Protein AF-A0A952RXW5-F1 (afdb_monomer_lite)

Structure (mmCIF, N/CA/C/O backbone):
data_AF-A0A952RXW5-F1
#
_entry.id   AF-A0A952RXW5-F1
#
loop_
_atom_site.group_PDB
_atom_site.id
_atom_site.type_symbol
_atom_site.label_atom_id
_atom_site.label_alt_id
_atom_site.label_comp_id
_atom_site.label_asym_id
_atom_site.label_entity_id
_atom_site.label_seq_id
_atom_site.pdbx_PDB_ins_code
_atom_site.Cartn_x
_atom_site.Cartn_y
_atom_site.Cartn_z
_atom_site.occupancy
_atom_site.B_iso_or_equiv
_atom_site.auth_seq_id
_atom_site.auth_comp_id
_atom_site.auth_asym_id
_atom_site.auth_atom_id
_atom_site.pdbx_PDB_model_num
ATOM 1 N N . MET A 1 1 ? -3.179 14.887 -7.595 1.00 66.75 1 MET A N 1
ATOM 2 C CA . MET A 1 1 ? -2.536 14.068 -6.541 1.00 66.75 1 MET A CA 1
ATOM 3 C C . MET A 1 1 ? -3.550 13.604 -5.494 1.00 66.75 1 MET A C 1
ATOM 5 O O . MET A 1 1 ? -3.955 12.454 -5.577 1.00 66.75 1 MET A O 1
ATOM 9 N N . HIS A 1 2 ? -4.050 14.472 -4.598 1.00 78.06 2 HIS A N 1
ATOM 10 C CA . HIS A 1 2 ? -5.040 14.093 -3.566 1.00 78.06 2 HIS A CA 1
ATOM 11 C C . HIS A 1 2 ? -6.299 13.398 -4.118 1.00 78.06 2 HIS A C 1
ATOM 13 O O . HIS A 1 2 ? -6.708 12.371 -3.593 1.00 78.06 2 HIS A O 1
ATOM 19 N N . GLU A 1 3 ? -6.886 13.917 -5.201 1.00 83.44 3 GLU A N 1
ATOM 20 C CA . GLU A 1 3 ? -8.097 13.342 -5.813 1.00 83.44 3 GLU A CA 1
ATOM 21 C C . GLU A 1 3 ? -7.880 11.912 -6.331 1.00 83.44 3 GLU A C 1
ATOM 23 O O . GLU A 1 3 ? -8.739 11.056 -6.142 1.00 83.44 3 GLU A O 1
ATOM 28 N N . ARG A 1 4 ? -6.699 11.626 -6.901 1.00 88.69 4 ARG A N 1
ATOM 29 C CA . ARG A 1 4 ? -6.315 10.280 -7.359 1.00 88.69 4 ARG A CA 1
ATOM 30 C C . ARG A 1 4 ? -6.234 9.304 -6.185 1.00 88.69 4 ARG A C 1
ATOM 32 O O . ARG A 1 4 ? -6.828 8.236 -6.242 1.00 88.69 4 ARG A O 1
ATOM 39 N N . ILE A 1 5 ? -5.531 9.683 -5.117 1.00 88.31 5 ILE A N 1
ATOM 40 C CA . ILE A 1 5 ? -5.369 8.843 -3.919 1.00 88.31 5 ILE A CA 1
ATOM 41 C C . ILE A 1 5 ? -6.726 8.584 -3.250 1.00 88.31 5 ILE A C 1
ATOM 43 O O . ILE A 1 5 ? -7.029 7.447 -2.898 1.00 88.31 5 ILE A O 1
ATOM 47 N N . ASN A 1 6 ? -7.581 9.607 -3.155 1.00 87.94 6 ASN A N 1
ATOM 48 C CA . ASN A 1 6 ? -8.945 9.454 -2.649 1.00 87.94 6 ASN A CA 1
ATOM 49 C C . ASN A 1 6 ? -9.776 8.485 -3.501 1.00 87.94 6 ASN A C 1
ATOM 51 O O . ASN A 1 6 ? -10.491 7.657 -2.943 1.00 87.94 6 ASN A O 1
ATOM 55 N N . ALA A 1 7 ? -9.664 8.549 -4.832 1.00 90.62 7 ALA A N 1
ATOM 56 C CA . ALA A 1 7 ? -10.363 7.627 -5.725 1.00 90.62 7 ALA A CA 1
ATOM 57 C C . ALA A 1 7 ? -9.899 6.174 -5.531 1.00 90.62 7 ALA A C 1
ATOM 59 O O . ALA A 1 7 ? -10.735 5.276 -5.447 1.00 90.62 7 ALA A O 1
ATOM 60 N N . ILE A 1 8 ? -8.589 5.943 -5.384 1.00 92.25 8 ILE A N 1
ATOM 61 C CA . ILE A 1 8 ? -8.038 4.606 -5.108 1.00 92.25 8 ILE A CA 1
ATOM 62 C C . ILE A 1 8 ? -8.573 4.076 -3.773 1.00 92.25 8 ILE A C 1
ATOM 64 O O . ILE A 1 8 ? -9.095 2.965 -3.709 1.00 92.25 8 ILE A O 1
ATOM 68 N N . ILE A 1 9 ? -8.503 4.875 -2.705 1.00 91.50 9 ILE A N 1
ATOM 69 C CA . ILE A 1 9 ? -8.982 4.465 -1.377 1.00 91.50 9 ILE A CA 1
ATOM 70 C C . ILE A 1 9 ? -10.493 4.208 -1.395 1.00 91.50 9 ILE A C 1
ATOM 72 O O . ILE A 1 9 ? -10.959 3.239 -0.798 1.00 91.50 9 ILE A O 1
ATOM 76 N N . SER A 1 10 ? -11.265 5.032 -2.105 1.00 92.19 10 SER A N 1
ATOM 77 C CA . SER A 1 10 ? -12.706 4.832 -2.283 1.00 92.19 10 SER A CA 1
ATOM 78 C C . SER A 1 10 ? -13.016 3.520 -3.015 1.00 92.19 10 SER A C 1
ATOM 80 O O . SER A 1 10 ? -13.897 2.770 -2.585 1.00 92.19 10 SER A O 1
ATOM 82 N N . ALA A 1 11 ? -12.247 3.185 -4.056 1.00 92.44 11 ALA A N 1
ATOM 83 C CA . ALA A 1 11 ? -12.375 1.914 -4.763 1.00 92.44 11 ALA A CA 1
ATOM 84 C C . ALA A 1 11 ? -12.060 0.720 -3.847 1.00 92.44 11 ALA A C 1
ATOM 86 O O . ALA A 1 11 ? -12.842 -0.229 -3.795 1.00 92.44 11 ALA A O 1
ATOM 87 N N . ILE A 1 12 ? -10.983 0.801 -3.056 1.00 93.56 12 ILE A N 1
ATOM 88 C CA . ILE A 1 12 ? -10.626 -0.220 -2.059 1.00 93.56 12 ILE A CA 1
ATOM 89 C C . ILE A 1 12 ? -11.762 -0.402 -1.046 1.00 93.56 12 ILE A C 1
ATOM 91 O O . ILE A 1 12 ? -12.213 -1.522 -0.817 1.00 93.56 12 ILE A O 1
ATOM 95 N N . ARG A 1 13 ? -12.272 0.691 -0.466 1.00 92.56 13 ARG A N 1
ATOM 96 C CA . ARG A 1 13 ? -13.367 0.656 0.520 1.00 92.56 13 ARG A CA 1
ATOM 97 C C . ARG A 1 13 ? -14.638 0.034 -0.042 1.00 92.56 13 ARG A C 1
ATOM 99 O O . ARG A 1 13 ? -15.282 -0.769 0.633 1.00 92.56 13 ARG A O 1
ATOM 106 N N . THR A 1 14 ? -14.976 0.385 -1.280 1.00 93.69 14 THR A N 1
ATOM 107 C CA . THR A 1 14 ? -16.131 -0.167 -1.995 1.00 93.69 14 THR A CA 1
ATOM 108 C C . THR A 1 14 ? -15.958 -1.665 -2.211 1.00 93.69 14 THR A C 1
ATOM 110 O O . THR A 1 14 ? -16.857 -2.440 -1.897 1.00 93.69 14 THR A O 1
ATOM 113 N N . HIS A 1 15 ? -14.783 -2.084 -2.681 1.00 92.44 15 HIS A N 1
ATOM 114 C CA . HIS A 1 15 ? -14.489 -3.487 -2.951 1.00 92.44 15 HIS A CA 1
ATOM 115 C C . HIS A 1 15 ? -14.469 -4.344 -1.674 1.00 92.44 15 HIS A C 1
ATOM 117 O O . HIS A 1 15 ? -14.961 -5.470 -1.662 1.00 92.44 15 HIS A O 1
ATOM 123 N N . LEU A 1 16 ? -13.939 -3.807 -0.573 1.00 92.56 16 LEU A N 1
ATOM 124 C CA . LEU A 1 16 ? -13.870 -4.509 0.710 1.00 92.56 16 LEU A CA 1
ATOM 125 C C . LEU A 1 16 ? -15.172 -4.450 1.525 1.00 92.56 16 LEU A C 1
ATOM 127 O O . LEU A 1 16 ? -15.303 -5.212 2.491 1.00 92.56 16 LEU A O 1
ATOM 131 N N . GLY A 1 17 ? -16.109 -3.572 1.152 1.00 91.88 17 GLY A N 1
ATOM 132 C CA . GLY A 1 17 ? -17.372 -3.351 1.859 1.00 91.88 17 GLY A CA 1
ATOM 133 C C . GLY A 1 17 ? -17.200 -2.644 3.205 1.00 91.88 17 GLY A C 1
ATOM 134 O O . GLY A 1 17 ? -17.951 -2.908 4.140 1.00 91.88 17 GLY A O 1
ATOM 135 N N . THR A 1 18 ? -16.188 -1.785 3.349 1.00 89.50 18 THR A N 1
ATOM 136 C CA . THR A 1 18 ? -15.857 -1.160 4.642 1.00 89.50 18 THR A CA 1
ATOM 137 C C . THR A 1 18 ? -16.618 0.134 4.913 1.00 89.50 18 THR A C 1
ATOM 139 O O . THR A 1 18 ? -16.630 0.598 6.051 1.00 89.50 18 THR A O 1
ATOM 142 N N . GLY A 1 19 ? -17.225 0.742 3.889 1.00 89.00 19 GLY A N 1
ATOM 143 C CA . GLY A 1 19 ? -17.716 2.119 3.980 1.00 89.00 19 GLY A CA 1
ATOM 144 C C . GLY A 1 19 ? -16.570 3.087 4.296 1.00 89.00 19 GLY A C 1
ATOM 145 O O . G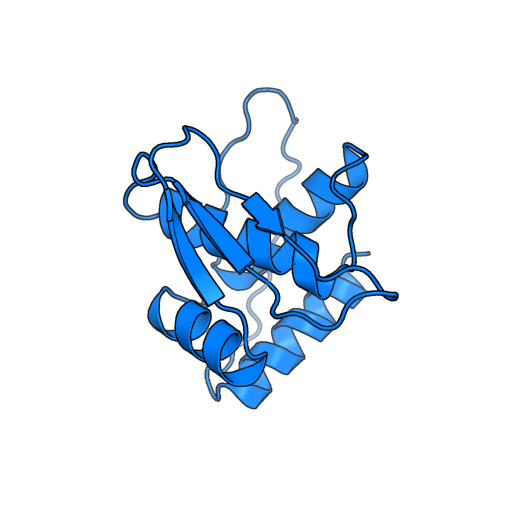LY A 1 19 ? -15.424 2.831 3.921 1.00 89.00 19 GLY A O 1
ATOM 146 N N . ASP A 1 20 ? -16.856 4.160 5.032 1.00 86.19 20 ASP A N 1
ATOM 147 C CA . ASP A 1 20 ? -15.887 5.230 5.323 1.00 86.19 20 ASP A CA 1
ATOM 148 C C . ASP A 1 20 ? -14.997 4.997 6.547 1.00 86.19 20 ASP A C 1
ATOM 150 O O . ASP A 1 20 ? -14.205 5.869 6.921 1.00 86.19 20 ASP A O 1
ATOM 154 N N . ARG A 1 21 ? -15.080 3.818 7.176 1.00 89.56 21 ARG A N 1
ATOM 155 C CA . ARG A 1 21 ? -14.222 3.515 8.324 1.00 89.56 21 ARG A CA 1
ATOM 156 C C . ARG A 1 21 ? -12.742 3.458 7.908 1.00 89.56 21 ARG A C 1
ATOM 158 O O . ARG A 1 21 ? -12.428 3.061 6.781 1.00 89.56 21 ARG A O 1
ATOM 165 N N . PRO A 1 22 ? -11.816 3.766 8.831 1.00 91.00 22 PRO A N 1
ATOM 166 C CA . PRO A 1 22 ? -10.399 3.508 8.624 1.00 91.00 22 PRO A CA 1
ATOM 167 C C . PRO A 1 22 ? -10.111 2.041 8.284 1.00 91.00 22 PRO A C 1
ATOM 169 O O . PRO A 1 22 ? -10.693 1.127 8.881 1.00 91.00 22 PRO A O 1
ATOM 172 N N . LEU A 1 23 ? -9.194 1.830 7.342 1.00 91.19 23 LEU A N 1
ATOM 173 C CA . LEU A 1 23 ? -8.696 0.513 6.968 1.00 91.19 23 LEU A CA 1
ATOM 174 C C . LEU A 1 23 ? -7.701 0.015 8.021 1.00 91.19 23 LEU A C 1
ATOM 176 O O . LEU A 1 23 ? -6.828 0.754 8.485 1.00 91.19 23 LEU A O 1
ATOM 180 N N . GLY A 1 24 ? -7.873 -1.241 8.423 1.00 90.25 24 GLY A N 1
ATOM 181 C CA . GLY A 1 24 ? -7.079 -1.902 9.452 1.00 90.25 24 GLY A CA 1
ATOM 182 C C . GLY A 1 24 ? -6.210 -3.034 8.909 1.00 90.25 24 GLY A C 1
ATOM 183 O O . GLY A 1 24 ? -6.090 -3.248 7.704 1.00 90.25 24 GLY A O 1
ATOM 184 N N . LEU A 1 25 ? -5.616 -3.793 9.832 1.00 89.44 25 LEU A N 1
ATOM 185 C CA . LEU A 1 25 ? -4.734 -4.922 9.513 1.00 89.44 25 LEU A CA 1
ATOM 186 C C . LEU A 1 25 ? -5.433 -5.993 8.665 1.00 89.44 25 LEU A C 1
ATOM 188 O O . LEU A 1 25 ? -4.850 -6.493 7.709 1.00 89.44 25 LEU A O 1
ATOM 192 N N . GLU A 1 26 ? -6.678 -6.332 8.996 1.00 91.69 26 GLU A N 1
ATOM 193 C CA . GLU A 1 26 ? -7.454 -7.320 8.238 1.00 91.69 26 GLU A CA 1
ATOM 194 C C . GLU A 1 26 ? -7.710 -6.852 6.801 1.00 91.69 26 GLU A C 1
ATOM 196 O O . GLU A 1 26 ? -7.568 -7.633 5.863 1.00 91.69 26 GLU A O 1
ATOM 201 N N . ASP A 1 27 ? -8.010 -5.564 6.614 1.00 94.25 27 ASP A N 1
ATOM 202 C CA . ASP A 1 27 ? -8.233 -4.981 5.290 1.00 94.25 27 ASP A CA 1
ATOM 203 C C . ASP A 1 27 ? -6.955 -5.016 4.445 1.00 94.25 27 ASP A C 1
ATOM 205 O O . ASP A 1 27 ? -7.014 -5.364 3.270 1.00 94.25 27 ASP A O 1
ATOM 209 N N . PHE A 1 28 ? -5.791 -4.740 5.046 1.00 94.25 28 PHE A N 1
ATOM 210 C CA . PHE A 1 28 ? -4.500 -4.866 4.364 1.00 94.25 28 PHE A CA 1
ATOM 211 C C . PHE A 1 28 ? -4.274 -6.277 3.813 1.00 94.25 28 PHE A C 1
ATOM 213 O O . PHE A 1 28 ? -3.917 -6.432 2.645 1.00 94.25 28 PHE A O 1
ATOM 220 N N . TYR A 1 29 ? -4.486 -7.315 4.628 1.00 93.81 29 TYR A N 1
ATOM 221 C CA . TYR A 1 29 ? -4.265 -8.688 4.171 1.00 93.81 29 TYR A CA 1
ATOM 222 C C . TYR A 1 29 ? -5.280 -9.102 3.105 1.00 93.81 29 TYR A C 1
ATOM 224 O O . TYR A 1 29 ? -4.913 -9.814 2.173 1.00 93.81 29 TYR A O 1
ATOM 232 N N . ARG A 1 30 ? -6.523 -8.607 3.184 1.00 95.19 30 ARG A N 1
ATOM 233 C CA . ARG A 1 30 ? -7.518 -8.802 2.120 1.00 95.19 30 ARG A CA 1
ATOM 234 C C . ARG A 1 30 ? -7.075 -8.155 0.809 1.00 95.19 30 ARG A C 1
ATOM 236 O O . ARG A 1 30 ? -7.162 -8.813 -0.220 1.00 95.19 30 ARG A O 1
ATOM 243 N N . ILE A 1 31 ? -6.563 -6.921 0.843 1.00 94.62 31 ILE A N 1
ATOM 244 C CA . ILE A 1 31 ? -6.005 -6.246 -0.344 1.00 94.62 31 ILE A CA 1
ATOM 245 C C . ILE A 1 31 ? -4.880 -7.089 -0.940 1.00 94.62 31 ILE A C 1
ATOM 247 O O . ILE A 1 31 ? -4.918 -7.417 -2.121 1.00 94.62 31 ILE A O 1
ATOM 251 N N . CYS A 1 32 ? -3.927 -7.517 -0.108 1.00 93.31 32 CYS A N 1
ATOM 252 C CA . CYS A 1 32 ? -2.812 -8.337 -0.570 1.00 93.31 32 CYS A CA 1
ATOM 253 C C . CYS A 1 32 ? -3.287 -9.654 -1.199 1.00 93.31 32 CYS A C 1
ATOM 255 O O . CYS A 1 32 ? -2.751 -10.075 -2.216 1.00 93.31 32 CYS A O 1
ATOM 257 N N . GLN A 1 33 ? -4.321 -10.285 -0.641 1.00 92.38 33 GLN A N 1
ATOM 258 C CA . GLN A 1 33 ? -4.899 -11.501 -1.206 1.00 92.38 33 GLN A CA 1
ATOM 259 C C . GLN A 1 33 ? -5.569 -11.257 -2.567 1.00 92.38 33 GLN A C 1
ATOM 261 O O . GLN A 1 33 ? -5.406 -12.072 -3.473 1.00 92.38 33 GLN A O 1
ATOM 266 N N . ILE A 1 34 ? -6.314 -10.157 -2.715 1.00 91.56 34 ILE A N 1
ATOM 267 C CA . ILE A 1 34 ? -7.000 -9.793 -3.965 1.00 91.56 34 ILE A CA 1
ATOM 268 C C . ILE A 1 34 ? -5.985 -9.496 -5.073 1.00 91.56 34 ILE A C 1
ATOM 270 O O . ILE A 1 34 ? -6.129 -9.997 -6.186 1.00 91.56 34 ILE A O 1
ATOM 274 N N . ASP A 1 35 ? -4.942 -8.734 -4.750 1.00 89.06 35 ASP A N 1
ATOM 275 C CA . ASP A 1 35 ? -3.911 -8.305 -5.699 1.00 89.06 35 ASP A CA 1
ATOM 276 C C . ASP A 1 35 ? -2.753 -9.311 -5.846 1.00 89.06 35 ASP A C 1
ATOM 278 O O . ASP A 1 35 ? -1.759 -9.025 -6.514 1.00 89.06 35 ASP A O 1
ATOM 282 N N . ASN A 1 36 ? -2.864 -10.498 -5.237 1.00 89.50 36 ASN A N 1
ATOM 283 C CA . ASN A 1 36 ? -1.833 -11.542 -5.247 1.00 89.50 36 ASN A CA 1
ATOM 284 C C . ASN A 1 36 ? -0.442 -11.029 -4.803 1.00 89.50 36 ASN A C 1
ATOM 286 O O . ASN A 1 36 ? 0.594 -11.345 -5.396 1.00 89.50 36 ASN A O 1
ATOM 290 N N . ILE A 1 37 ? -0.433 -10.207 -3.752 1.00 91.81 37 ILE A N 1
ATOM 291 C CA . ILE A 1 37 ? 0.756 -9.662 -3.101 1.00 91.81 37 ILE A CA 1
ATOM 292 C C . ILE A 1 37 ? 1.179 -10.611 -1.978 1.00 91.81 37 ILE A C 1
ATOM 294 O O . ILE A 1 37 ? 0.418 -10.894 -1.050 1.00 91.81 37 ILE A O 1
ATOM 298 N N . ILE A 1 38 ? 2.425 -11.069 -2.031 1.00 92.69 38 ILE A N 1
ATOM 299 C CA . ILE A 1 38 ? 3.033 -11.883 -0.980 1.00 92.69 38 ILE A CA 1
ATOM 300 C C . ILE A 1 38 ? 3.524 -10.955 0.129 1.00 92.69 38 ILE A C 1
ATOM 302 O O . ILE A 1 38 ? 4.192 -9.959 -0.136 1.00 92.69 38 ILE A O 1
ATOM 306 N N . VAL A 1 39 ? 3.222 -11.284 1.382 1.00 92.25 39 VAL A N 1
ATOM 307 C CA . VAL A 1 39 ? 3.670 -10.509 2.543 1.00 92.25 39 VAL A CA 1
ATOM 308 C C . VAL A 1 39 ? 4.644 -11.350 3.355 1.00 92.25 39 VAL A C 1
ATOM 310 O O . VAL A 1 39 ? 4.288 -12.433 3.817 1.00 92.25 39 VAL A O 1
ATOM 313 N N . GLU A 1 40 ? 5.855 -10.841 3.565 1.00 91.38 40 GLU A N 1
ATOM 314 C CA . GLU A 1 40 ? 6.888 -11.512 4.356 1.00 91.38 40 GLU A CA 1
ATOM 315 C C . GLU A 1 40 ? 7.341 -10.650 5.529 1.00 91.38 40 GLU A C 1
ATOM 317 O O . GLU A 1 40 ? 7.542 -9.446 5.398 1.00 91.38 40 GLU A O 1
ATOM 322 N N . GLU A 1 41 ? 7.557 -11.264 6.692 1.00 89.81 41 GLU A N 1
ATOM 323 C CA . GLU A 1 41 ? 8.180 -10.563 7.810 1.00 89.81 41 GLU A CA 1
ATOM 324 C C . GLU A 1 41 ? 9.707 -10.641 7.748 1.00 89.81 41 GLU A C 1
ATOM 326 O O . GLU A 1 41 ? 10.289 -11.726 7.858 1.00 89.81 41 GLU A O 1
ATOM 331 N N . ILE A 1 42 ? 10.357 -9.480 7.718 1.00 87.38 42 ILE A N 1
ATOM 332 C CA . ILE A 1 42 ? 11.808 -9.338 7.565 1.00 87.38 42 ILE A CA 1
ATOM 333 C C . ILE A 1 42 ? 12.470 -8.753 8.821 1.00 87.38 42 ILE A C 1
ATOM 335 O O . ILE A 1 42 ? 11.860 -8.020 9.602 1.00 87.38 42 ILE A O 1
ATOM 339 N N . SER A 1 43 ? 13.759 -9.046 9.007 1.00 86.56 43 SER A N 1
ATOM 340 C CA . SER A 1 43 ? 14.580 -8.512 10.109 1.00 86.56 43 SER A CA 1
ATOM 341 C C . SER A 1 43 ? 15.109 -7.091 9.866 1.00 86.56 43 SER A C 1
ATOM 343 O O . SER A 1 43 ? 15.684 -6.490 10.777 1.00 86.56 43 SER A O 1
ATOM 345 N N . SER A 1 44 ? 14.913 -6.553 8.657 1.00 79.88 44 SER A N 1
ATOM 346 C CA . SER A 1 44 ? 15.288 -5.185 8.287 1.00 79.88 44 SER A CA 1
ATOM 347 C C . SER A 1 44 ? 14.622 -4.154 9.195 1.00 79.88 44 SER A C 1
ATOM 349 O O . SER A 1 44 ? 13.495 -4.341 9.647 1.00 79.88 44 SER A O 1
ATOM 351 N N . ALA A 1 45 ? 15.296 -3.022 9.406 1.00 74.81 45 ALA A N 1
ATOM 352 C CA . ALA A 1 45 ? 14.720 -1.882 10.111 1.00 74.81 45 ALA A CA 1
ATOM 353 C C . ALA A 1 45 ? 13.552 -1.244 9.339 1.00 74.81 45 ALA A C 1
ATOM 355 O O . ALA A 1 45 ? 12.634 -0.705 9.955 1.00 74.81 45 ALA A O 1
ATOM 356 N N . ARG A 1 46 ? 13.566 -1.319 8.000 1.00 78.06 46 ARG A N 1
ATOM 357 C CA . ARG A 1 46 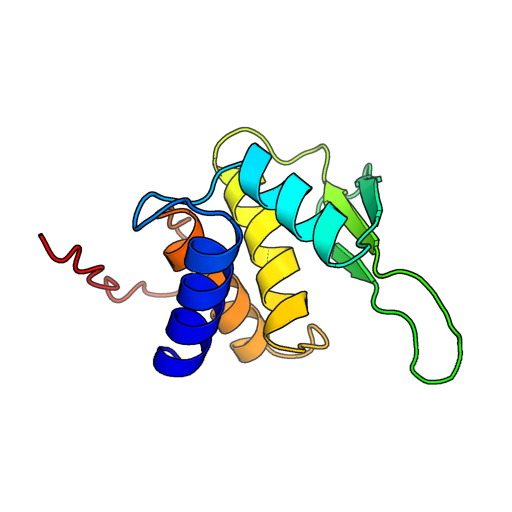? 12.569 -0.688 7.123 1.00 78.06 46 ARG A CA 1
ATOM 358 C C . ARG A 1 46 ? 11.828 -1.713 6.278 1.00 78.06 46 ARG A C 1
ATOM 360 O O . ARG A 1 46 ? 12.447 -2.651 5.774 1.00 78.06 46 ARG A O 1
ATOM 367 N N . SER A 1 47 ? 10.529 -1.476 6.126 1.00 86.06 47 SER A N 1
ATOM 368 C CA . SER A 1 47 ? 9.663 -2.218 5.217 1.00 86.06 47 SER A CA 1
ATOM 369 C C . SER A 1 47 ? 9.944 -1.847 3.756 1.00 86.06 47 SER A C 1
ATOM 371 O O . SER A 1 47 ? 10.512 -0.786 3.460 1.00 86.06 47 SER A O 1
ATOM 373 N N . PHE A 1 48 ? 9.600 -2.749 2.843 1.00 84.81 48 PHE A N 1
ATOM 374 C CA . PHE A 1 48 ? 9.752 -2.522 1.415 1.00 84.81 48 PHE A CA 1
ATOM 375 C C . PHE A 1 48 ? 8.697 -3.217 0.572 1.00 84.81 48 PHE A C 1
ATOM 377 O O . PHE A 1 48 ? 8.075 -4.181 1.011 1.00 84.81 48 PHE A O 1
ATOM 384 N N . ILE A 1 49 ? 8.599 -2.777 -0.681 1.00 85.94 49 ILE A N 1
ATOM 385 C CA . ILE A 1 49 ? 7.873 -3.456 -1.742 1.00 85.94 49 ILE A CA 1
ATOM 386 C C . ILE A 1 49 ? 8.811 -3.802 -2.902 1.00 85.94 49 ILE A C 1
ATOM 388 O O . ILE A 1 49 ? 9.598 -2.970 -3.355 1.00 85.94 49 ILE A O 1
ATOM 392 N N . LEU A 1 50 ? 8.728 -5.041 -3.378 1.00 83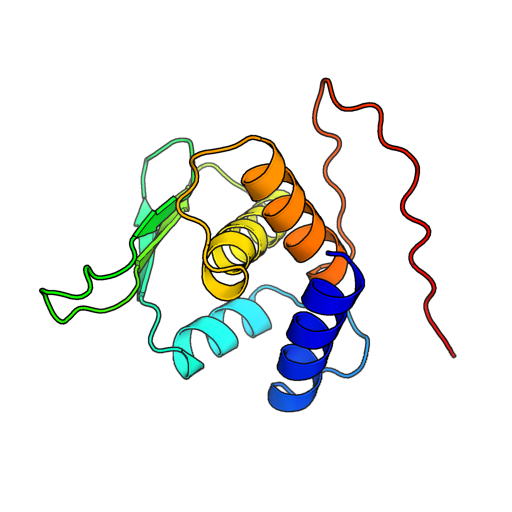.94 50 LEU A N 1
ATOM 393 C CA . LEU A 1 50 ? 9.377 -5.531 -4.588 1.00 83.94 50 LEU A CA 1
ATOM 394 C C . LEU A 1 50 ? 8.295 -5.777 -5.630 1.00 83.94 50 LEU A C 1
ATOM 396 O O . LEU A 1 50 ? 7.429 -6.631 -5.441 1.00 83.94 50 LEU A O 1
ATOM 400 N N . LYS A 1 51 ? 8.347 -5.026 -6.727 1.00 82.56 51 LYS A N 1
ATOM 401 C CA . LYS A 1 51 ? 7.475 -5.235 -7.883 1.00 82.56 51 LYS A CA 1
ATOM 402 C C . LYS A 1 51 ? 8.180 -6.160 -8.882 1.00 82.56 51 LYS A C 1
ATOM 404 O O . LYS A 1 51 ? 9.386 -5.992 -9.093 1.00 82.56 51 LYS A O 1
ATOM 409 N N . PRO A 1 52 ? 7.475 -7.120 -9.502 1.00 76.62 52 PRO A N 1
ATOM 410 C CA . PRO A 1 52 ? 8.054 -7.924 -10.568 1.00 76.62 52 PRO A CA 1
ATOM 411 C C . PRO A 1 52 ? 8.485 -7.019 -11.725 1.00 76.62 52 PRO A C 1
ATOM 413 O O . PRO A 1 52 ? 7.800 -6.058 -12.076 1.00 76.62 52 PRO A O 1
ATOM 416 N N . SER A 1 53 ? 9.634 -7.317 -12.329 1.00 70.12 53 SER A N 1
ATOM 417 C CA . SER A 1 53 ? 10.047 -6.608 -13.540 1.00 70.12 53 SER A CA 1
ATOM 418 C C . SER A 1 53 ? 9.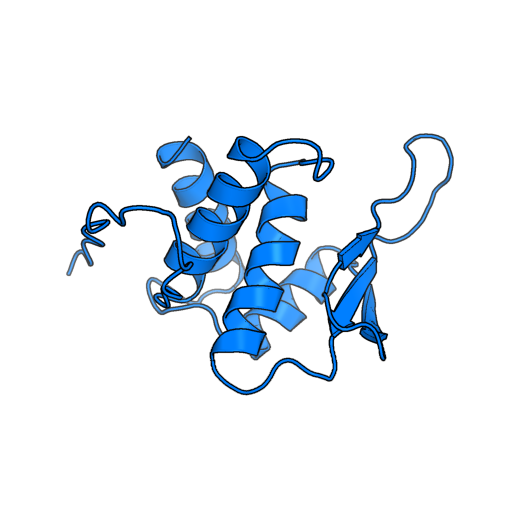081 -6.930 -14.684 1.00 70.12 53 SER A C 1
ATOM 420 O O . SER A 1 53 ? 8.645 -8.074 -14.812 1.00 70.12 53 SER A O 1
ATOM 422 N N . ALA A 1 54 ? 8.819 -5.976 -15.580 1.00 64.38 54 ALA A N 1
ATOM 423 C CA . ALA A 1 54 ? 7.967 -6.210 -16.752 1.00 64.38 54 ALA A CA 1
ATOM 424 C C . ALA A 1 54 ? 8.449 -7.377 -17.649 1.00 64.38 54 ALA A C 1
ATOM 426 O O . ALA A 1 54 ? 7.659 -7.948 -18.393 1.00 64.38 54 ALA A O 1
ATOM 427 N N . ALA A 1 55 ? 9.736 -7.743 -17.570 1.00 57.59 55 ALA A N 1
ATOM 428 C CA . ALA A 1 55 ? 10.356 -8.815 -18.352 1.00 57.59 55 ALA A CA 1
ATOM 429 C C . ALA A 1 55 ? 10.363 -10.192 -17.656 1.00 57.59 55 ALA A C 1
ATOM 431 O O . ALA A 1 55 ? 10.690 -11.194 -18.287 1.00 57.59 55 ALA A O 1
ATOM 432 N N . GLY A 1 56 ? 10.024 -10.260 -16.368 1.00 54.56 56 GLY A N 1
ATOM 433 C CA . GLY A 1 56 ? 10.107 -11.474 -15.563 1.00 54.56 56 GLY A CA 1
ATOM 434 C C . GLY A 1 56 ? 8.859 -11.597 -14.714 1.00 54.56 56 GLY A C 1
ATOM 435 O O . GLY A 1 56 ? 8.735 -10.901 -13.708 1.00 54.56 56 GLY A O 1
ATOM 436 N N . GLY A 1 57 ? 7.934 -12.461 -15.140 1.00 60.22 57 GLY A N 1
ATOM 437 C CA . GLY A 1 57 ? 6.732 -12.769 -14.372 1.00 60.22 57 GLY A CA 1
ATOM 438 C C . GLY A 1 57 ? 7.082 -13.095 -12.918 1.00 60.22 57 GLY A C 1
ATOM 439 O O . GLY A 1 57 ? 8.045 -13.808 -12.646 1.00 60.22 57 GLY A O 1
ATOM 440 N N . GLY A 1 58 ? 6.320 -12.540 -11.982 1.00 74.38 58 GLY A N 1
ATOM 441 C CA . GLY A 1 58 ? 6.546 -12.705 -10.552 1.00 74.38 58 GLY A CA 1
ATOM 442 C C . GLY A 1 58 ? 5.417 -12.077 -9.745 1.00 74.38 58 GLY A C 1
ATOM 443 O O . GLY A 1 58 ? 4.612 -11.322 -10.287 1.00 74.38 58 GLY A O 1
ATOM 444 N N . ALA A 1 59 ? 5.348 -12.409 -8.459 1.00 82.06 59 ALA A N 1
ATOM 445 C CA . ALA A 1 59 ? 4.423 -11.769 -7.533 1.00 82.06 59 ALA A CA 1
ATOM 446 C C . ALA A 1 59 ? 5.046 -10.490 -6.962 1.00 82.06 59 ALA A C 1
ATOM 448 O O . ALA A 1 59 ? 6.264 -10.402 -6.785 1.00 82.06 59 ALA A O 1
ATOM 449 N N . THR A 1 60 ? 4.204 -9.513 -6.642 1.00 89.88 60 THR A N 1
ATOM 450 C CA . THR A 1 60 ? 4.618 -8.378 -5.815 1.00 89.88 60 THR A CA 1
ATOM 451 C C . THR A 1 60 ? 4.859 -8.880 -4.395 1.00 89.88 60 THR A C 1
ATOM 453 O O . THR A 1 60 ? 4.039 -9.626 -3.863 1.00 89.88 60 THR A O 1
ATOM 456 N N . VAL A 1 61 ? 5.965 -8.476 -3.771 1.00 90.62 61 VAL A N 1
ATOM 457 C CA . VAL A 1 61 ? 6.303 -8.866 -2.395 1.00 90.62 61 VAL A CA 1
ATOM 458 C C . VAL A 1 61 ? 6.393 -7.628 -1.517 1.00 90.62 61 VAL A C 1
ATOM 460 O O . VAL A 1 61 ? 7.146 -6.711 -1.831 1.00 90.62 61 VAL A O 1
ATOM 463 N N . ILE A 1 62 ? 5.679 -7.611 -0.394 1.00 90.94 62 ILE A N 1
ATOM 464 C CA . ILE A 1 62 ? 5.855 -6.620 0.668 1.00 90.94 62 ILE A CA 1
ATOM 465 C C . ILE A 1 62 ? 6.643 -7.262 1.811 1.00 90.94 62 ILE A C 1
ATOM 467 O O . ILE A 1 62 ? 6.149 -8.150 2.506 1.00 90.94 62 ILE A O 1
ATOM 471 N N . GLY A 1 63 ? 7.866 -6.784 2.026 1.00 89.94 63 GLY A N 1
ATOM 472 C CA . GLY A 1 63 ? 8.676 -7.115 3.190 1.00 89.94 63 GLY A CA 1
ATOM 473 C C . GLY A 1 63 ? 8.337 -6.184 4.351 1.00 89.94 63 GLY A C 1
ATOM 474 O O . GLY A 1 63 ? 8.680 -5.006 4.316 1.00 89.94 63 GLY A O 1
ATOM 475 N N . LEU A 1 64 ? 7.685 -6.690 5.396 1.00 88.00 64 LEU A N 1
ATOM 476 C CA . LEU A 1 64 ? 7.308 -5.927 6.586 1.00 88.00 64 LEU A CA 1
ATOM 477 C C . LEU A 1 64 ? 8.351 -6.068 7.693 1.00 88.00 64 LEU A C 1
ATOM 479 O O . LEU A 1 64 ? 8.644 -7.170 8.164 1.00 88.00 64 LEU A O 1
ATOM 483 N N . SER A 1 65 ? 8.885 -4.936 8.149 1.00 85.62 65 SER A N 1
ATOM 484 C CA . SER A 1 65 ? 9.814 -4.893 9.277 1.00 85.62 65 SER A CA 1
ATOM 485 C C . SER A 1 65 ? 9.167 -5.440 10.552 1.00 85.62 65 SER A C 1
ATOM 487 O O . SER A 1 65 ? 8.158 -4.918 11.034 1.00 85.62 65 SER A O 1
ATOM 489 N N . ARG A 1 66 ? 9.804 -6.443 11.171 1.00 83.62 66 ARG A N 1
ATOM 490 C CA . ARG A 1 66 ? 9.424 -6.942 12.509 1.00 83.62 66 ARG A CA 1
ATOM 491 C C . ARG A 1 66 ? 9.641 -5.911 13.618 1.00 83.62 66 ARG A C 1
ATOM 493 O O . ARG A 1 66 ? 9.151 -6.092 14.732 1.00 83.62 66 ARG A O 1
ATOM 500 N N . GLN A 1 67 ? 10.401 -4.853 13.338 1.00 78.12 67 GLN A N 1
ATOM 501 C CA . GLN A 1 67 ? 10.732 -3.821 14.318 1.00 78.12 67 GLN A CA 1
ATOM 502 C C . GLN A 1 67 ? 9.594 -2.804 14.491 1.00 78.12 67 GLN A C 1
ATOM 504 O O . GLN A 1 67 ? 9.509 -2.160 15.537 1.00 78.12 67 GLN A O 1
ATOM 509 N N . ALA A 1 68 ? 8.688 -2.693 13.513 1.00 69.88 68 ALA A N 1
ATOM 510 C CA . ALA A 1 68 ? 7.514 -1.835 13.602 1.00 69.88 68 ALA A CA 1
ATOM 511 C C . ALA A 1 68 ? 6.417 -2.471 14.469 1.00 69.88 68 ALA A C 1
ATOM 513 O O . ALA A 1 68 ? 6.066 -3.642 14.303 1.00 69.88 68 ALA A O 1
ATOM 514 N N . LYS A 1 69 ? 5.846 -1.697 15.400 1.00 67.12 69 LYS A N 1
ATOM 515 C CA . LYS A 1 69 ? 4.829 -2.174 16.352 1.00 67.12 69 LYS A CA 1
ATOM 516 C C . LYS A 1 69 ? 3.567 -1.313 16.312 1.00 67.12 69 LYS A C 1
ATOM 518 O O . LYS A 1 69 ? 3.618 -0.123 16.025 1.00 67.12 69 LYS A O 1
ATOM 523 N N . GLY A 1 70 ? 2.428 -1.915 16.656 1.00 61.84 70 GLY A N 1
ATOM 524 C CA . GLY A 1 70 ? 1.172 -1.197 16.893 1.00 61.84 70 GLY A CA 1
ATOM 525 C C . GLY A 1 70 ? 0.684 -0.363 15.701 1.00 61.84 70 GLY A C 1
ATOM 526 O O . GLY A 1 70 ? 0.654 -0.840 14.569 1.00 61.84 70 GLY A O 1
ATOM 527 N N . ARG A 1 71 ? 0.271 0.884 15.968 1.00 59.22 71 ARG A N 1
ATOM 528 C CA . ARG A 1 71 ? -0.289 1.803 14.957 1.00 59.22 71 ARG A CA 1
ATOM 529 C C . ARG A 1 71 ? 0.726 2.214 13.885 1.00 59.22 71 ARG A C 1
ATOM 531 O O . ARG A 1 71 ? 0.331 2.379 12.733 1.00 59.22 71 ARG A O 1
ATOM 538 N N . ASP A 1 72 ? 2.012 2.231 14.226 1.00 76.00 72 ASP A N 1
ATOM 539 C CA . ASP A 1 72 ? 3.091 2.504 13.272 1.00 76.00 72 ASP A CA 1
ATOM 540 C C . ASP A 1 72 ? 3.209 1.388 12.231 1.00 76.00 72 ASP A C 1
ATOM 542 O O . ASP A 1 72 ? 3.506 1.644 11.066 1.00 76.00 72 ASP A O 1
ATOM 546 N N . ARG A 1 73 ? 2.914 0.143 12.626 1.00 82.50 73 ARG A N 1
ATOM 547 C CA . ARG A 1 73 ? 2.939 -1.005 11.717 1.00 82.50 73 ARG A CA 1
ATOM 548 C C . ARG A 1 73 ? 1.809 -0.943 10.692 1.00 82.50 73 ARG A C 1
ATOM 550 O O . ARG A 1 73 ? 2.069 -1.155 9.514 1.00 82.50 73 ARG A O 1
ATOM 557 N N . CYS A 1 74 ? 0.585 -0.616 11.116 1.00 86.62 74 CYS A N 1
ATOM 558 C CA . CYS A 1 74 ? -0.542 -0.454 10.191 1.00 86.62 74 CYS A CA 1
ATOM 559 C C . CYS A 1 74 ? -0.251 0.660 9.175 1.00 86.62 74 CYS A C 1
ATOM 561 O O . CYS A 1 74 ? -0.365 0.449 7.974 1.00 86.62 74 CYS A O 1
ATOM 563 N N . PHE A 1 75 ? 0.230 1.815 9.641 1.00 88.62 75 PHE A N 1
ATOM 564 C CA . PHE A 1 75 ? 0.632 2.897 8.745 1.00 88.62 75 PHE A CA 1
ATOM 565 C C . PHE A 1 75 ? 1.711 2.457 7.750 1.00 88.62 75 PHE A C 1
ATOM 567 O O . PHE A 1 75 ? 1.559 2.684 6.556 1.00 88.62 75 PHE A O 1
ATOM 574 N N . GLN A 1 76 ? 2.772 1.787 8.212 1.00 87.31 76 GLN A N 1
ATOM 575 C CA . GLN A 1 76 ? 3.829 1.297 7.324 1.00 87.31 76 GLN A CA 1
ATOM 576 C C . GLN A 1 76 ? 3.301 0.321 6.271 1.00 87.31 76 GLN A C 1
ATOM 578 O O . GLN A 1 76 ? 3.677 0.417 5.111 1.00 87.31 76 GLN A O 1
ATOM 583 N N . MET A 1 77 ? 2.404 -0.585 6.653 1.00 91.44 77 MET A N 1
ATOM 584 C CA . MET A 1 77 ? 1.772 -1.528 5.730 1.00 91.44 77 MET A CA 1
ATOM 585 C C . MET A 1 77 ? 1.029 -0.795 4.605 1.00 91.44 77 MET A C 1
ATOM 587 O O . MET A 1 77 ? 1.247 -1.077 3.428 1.00 91.44 77 MET A O 1
ATOM 591 N N . PHE A 1 78 ? 0.211 0.203 4.948 1.00 92.81 78 PHE A N 1
ATOM 592 C CA . PHE A 1 78 ? -0.480 1.008 3.941 1.00 92.81 78 PHE A CA 1
ATOM 593 C C . PHE A 1 78 ? 0.453 1.963 3.188 1.00 92.81 78 PHE A C 1
ATOM 595 O O . PHE A 1 78 ? 0.176 2.275 2.037 1.00 92.81 78 PHE A O 1
ATOM 602 N N . HIS A 1 79 ? 1.578 2.377 3.768 1.00 92.12 79 HIS A N 1
ATOM 603 C CA . HIS A 1 79 ? 2.603 3.146 3.062 1.00 92.12 79 HIS A CA 1
ATOM 604 C C . HIS A 1 79 ? 3.242 2.311 1.936 1.00 92.12 79 HIS A C 1
ATOM 606 O O . HIS A 1 79 ? 3.384 2.800 0.818 1.00 92.12 79 HIS A O 1
ATOM 612 N N . GLU A 1 80 ? 3.542 1.029 2.174 1.00 92.25 80 GLU A N 1
ATOM 613 C CA . GLU A 1 80 ? 4.006 0.121 1.108 1.00 92.25 80 GLU A CA 1
ATOM 614 C C . GLU A 1 80 ? 2.938 -0.082 0.018 1.00 92.25 80 GLU A C 1
ATOM 616 O O . GLU A 1 80 ? 3.256 -0.064 -1.172 1.00 92.25 80 GLU A O 1
ATOM 621 N N . LEU A 1 81 ? 1.655 -0.192 0.394 1.00 92.94 81 LEU A N 1
ATOM 622 C CA . LEU A 1 81 ? 0.553 -0.207 -0.580 1.00 92.94 81 LEU A CA 1
ATOM 623 C C . LEU A 1 81 ? 0.420 1.118 -1.342 1.00 92.94 81 LEU A C 1
ATOM 625 O O . LEU A 1 81 ? 0.034 1.112 -2.506 1.00 92.94 81 LEU A O 1
ATOM 629 N N . GLY A 1 82 ? 0.769 2.248 -0.730 1.00 91.62 82 GLY A N 1
ATOM 630 C CA . GLY A 1 82 ? 0.843 3.534 -1.416 1.00 91.62 82 GLY A CA 1
ATOM 631 C C . GLY A 1 82 ? 1.840 3.490 -2.573 1.00 91.62 82 GLY A C 1
ATOM 632 O O . GLY A 1 82 ? 1.503 3.866 -3.692 1.00 91.62 82 GLY A O 1
ATOM 633 N N . HIS A 1 83 ? 3.032 2.931 -2.346 1.00 90.38 83 HIS A N 1
ATOM 634 C CA . HIS A 1 83 ? 4.017 2.707 -3.415 1.00 90.38 83 HIS A CA 1
ATOM 635 C C . HIS A 1 83 ? 3.520 1.733 -4.490 1.00 90.38 83 HIS A C 1
ATOM 637 O O . HIS A 1 83 ? 3.824 1.907 -5.675 1.00 90.38 83 HIS A O 1
ATOM 643 N N . TYR A 1 84 ? 2.735 0.725 -4.100 1.00 91.00 84 TYR A N 1
ATOM 644 C CA . TYR A 1 84 ? 2.086 -0.195 -5.033 1.00 91.00 84 TYR A CA 1
ATOM 645 C C . TYR A 1 84 ? 1.086 0.527 -5.946 1.00 91.00 84 TYR A C 1
ATOM 647 O O . TYR A 1 84 ? 1.299 0.587 -7.155 1.00 91.00 84 TYR A O 1
ATOM 655 N N . PHE A 1 85 ? 0.034 1.118 -5.373 1.00 89.19 85 PHE A N 1
ATOM 656 C CA . PHE A 1 85 ? -1.098 1.667 -6.124 1.00 89.19 85 PHE A CA 1
ATOM 657 C C . PHE A 1 85 ? -0.794 2.979 -6.841 1.00 89.19 85 PHE A C 1
ATOM 659 O O . PHE A 1 85 ? -1.399 3.269 -7.873 1.00 89.19 85 PHE A O 1
ATOM 666 N N . CYS A 1 86 ? 0.127 3.785 -6.314 1.00 85.25 86 CYS A N 1
ATOM 667 C CA . CYS A 1 86 ? 0.542 5.015 -6.984 1.00 85.25 86 CYS A CA 1
ATOM 668 C C . CYS A 1 86 ? 1.560 4.767 -8.110 1.00 85.25 86 CYS A C 1
ATOM 670 O O . CYS A 1 86 ? 1.874 5.708 -8.838 1.00 85.25 86 CYS A O 1
ATOM 672 N N . ASP A 1 87 ? 1.999 3.515 -8.270 1.00 83.31 87 ASP A N 1
ATOM 673 C CA . ASP A 1 87 ? 3.021 3.035 -9.197 1.00 83.31 87 ASP A CA 1
ATOM 674 C C . ASP A 1 87 ? 4.407 3.687 -9.035 1.00 83.31 87 ASP A C 1
ATOM 676 O O . ASP A 1 87 ? 5.079 4.044 -9.996 1.00 83.31 87 ASP A O 1
ATOM 680 N N . HIS A 1 88 ? 4.856 3.841 -7.789 1.00 76.75 88 HIS A N 1
ATOM 681 C CA . HIS A 1 88 ? 6.141 4.480 -7.495 1.00 76.75 88 HIS A CA 1
ATOM 682 C C . HIS A 1 88 ? 7.309 3.497 -7.477 1.00 76.75 88 HIS A C 1
ATOM 684 O O . HIS A 1 88 ? 7.154 2.324 -7.110 1.00 76.75 88 HIS A O 1
ATOM 690 N N . ALA A 1 89 ? 8.489 4.000 -7.850 1.00 65.31 89 ALA A N 1
ATOM 691 C CA . ALA A 1 89 ? 9.756 3.267 -7.812 1.00 65.31 89 ALA A CA 1
ATOM 692 C C . ALA A 1 89 ? 10.575 3.538 -6.532 1.00 65.31 89 ALA A C 1
ATOM 694 O O . ALA A 1 89 ? 11.632 2.936 -6.356 1.00 65.31 89 ALA A O 1
ATOM 695 N N . ARG A 1 90 ? 10.090 4.410 -5.630 1.00 68.38 90 ARG A N 1
ATOM 696 C CA . ARG A 1 90 ? 10.778 4.866 -4.396 1.00 68.38 90 ARG A CA 1
ATOM 697 C C . ARG A 1 90 ? 12.052 5.661 -4.673 1.00 68.38 90 ARG A C 1
ATOM 699 O O . ARG A 1 90 ? 13.095 5.450 -4.056 1.00 68.38 90 ARG A O 1
ATOM 706 N N . CYS A 1 91 ? 11.980 6.548 -5.650 1.00 63.59 91 CYS A N 1
ATOM 707 C CA . CYS A 1 91 ? 13.105 7.294 -6.188 1.00 63.59 91 CYS A CA 1
ATOM 708 C C . CYS A 1 91 ? 13.038 8.795 -5.86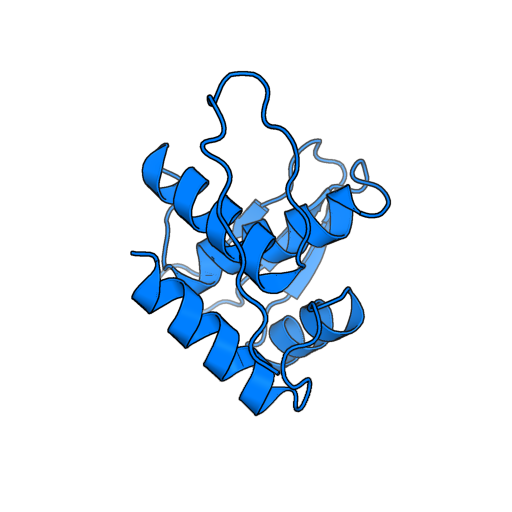8 1.00 63.59 91 CYS A C 1
ATOM 710 O O . CYS A 1 91 ? 14.045 9.477 -6.069 1.00 63.59 91 CYS A O 1
ATOM 712 N N . SER A 1 92 ? 11.916 9.321 -5.350 1.00 82.25 92 SER A N 1
ATOM 713 C CA . SER A 1 92 ? 11.806 10.744 -4.999 1.00 82.25 92 SER A CA 1
ATOM 714 C C . SER A 1 92 ? 11.078 11.044 -3.671 1.00 82.25 92 SER A C 1
ATOM 716 O O . SER A 1 92 ? 10.221 10.276 -3.227 1.00 82.25 92 SER A O 1
ATOM 718 N N . PRO A 1 93 ? 11.390 12.183 -3.014 1.00 83.38 93 PRO A N 1
ATOM 719 C CA . PRO A 1 93 ? 10.657 12.655 -1.836 1.00 83.38 93 PRO A CA 1
ATOM 720 C C . PRO A 1 93 ? 9.154 12.861 -2.071 1.00 83.38 93 PRO A C 1
ATOM 722 O O . PRO A 1 93 ? 8.361 12.710 -1.143 1.00 83.38 93 PRO A O 1
ATOM 725 N N . GLU A 1 94 ? 8.751 13.212 -3.292 1.00 86.12 94 GLU A N 1
ATOM 726 C CA . GLU A 1 94 ? 7.348 13.377 -3.676 1.00 86.12 94 GLU A CA 1
ATOM 727 C C . GLU A 1 94 ? 6.610 12.035 -3.689 1.00 86.12 94 GLU A C 1
ATOM 729 O O . GLU A 1 94 ? 5.506 11.942 -3.154 1.00 86.12 94 GLU A O 1
ATOM 734 N N . GLU A 1 95 ? 7.237 10.982 -4.222 1.00 84.81 95 GLU A N 1
ATOM 735 C CA . GLU A 1 95 ? 6.676 9.626 -4.210 1.00 84.81 95 GLU A CA 1
ATOM 736 C C . GLU A 1 95 ? 6.482 9.104 -2.777 1.00 84.81 95 GLU A C 1
ATOM 738 O O . GLU A 1 95 ? 5.468 8.473 -2.467 1.00 84.81 95 GLU A O 1
ATOM 743 N N . GLU A 1 96 ? 7.427 9.412 -1.884 1.00 86.50 96 GLU A N 1
ATOM 744 C CA . GLU A 1 96 ? 7.334 9.105 -0.453 1.00 86.50 96 GLU A CA 1
ATOM 745 C C . GLU A 1 96 ? 6.199 9.879 0.235 1.00 86.50 96 GLU A C 1
ATOM 747 O O . GLU A 1 96 ? 5.466 9.314 1.050 1.00 86.50 96 GLU A O 1
ATOM 752 N N . ALA A 1 97 ? 6.011 11.156 -0.113 1.00 86.94 97 ALA A N 1
ATOM 753 C CA . ALA A 1 97 ? 4.921 11.973 0.418 1.00 86.94 97 ALA A CA 1
ATOM 754 C C . ALA A 1 97 ? 3.543 11.479 -0.053 1.00 86.94 97 ALA A C 1
ATOM 756 O O . ALA A 1 97 ? 2.575 11.513 0.708 1.00 86.94 97 ALA A O 1
ATOM 757 N N . GLU A 1 98 ? 3.440 10.983 -1.286 1.00 88.81 98 GLU A N 1
ATOM 758 C CA . GLU A 1 98 ? 2.218 10.353 -1.788 1.00 88.81 98 GLU A CA 1
ATOM 759 C C . GLU A 1 98 ? 1.906 9.034 -1.072 1.00 88.81 98 GLU A C 1
ATOM 761 O O . GLU A 1 98 ? 0.749 8.791 -0.718 1.00 88.81 98 GLU A O 1
ATOM 766 N N . ALA A 1 99 ? 2.917 8.206 -0.803 1.00 89.75 99 ALA A N 1
ATOM 767 C CA . ALA A 1 99 ? 2.748 6.974 -0.037 1.00 89.75 99 ALA A CA 1
ATOM 768 C C . ALA A 1 99 ? 2.327 7.252 1.420 1.00 89.75 99 ALA A C 1
ATOM 770 O O . ALA A 1 99 ? 1.442 6.578 1.954 1.00 89.75 99 ALA A O 1
ATOM 771 N N . ASP A 1 100 ? 2.886 8.288 2.056 1.00 89.62 100 ASP A N 1
ATOM 772 C CA . ASP A 1 100 ? 2.440 8.747 3.379 1.00 89.62 100 ASP A CA 1
ATOM 773 C C . ASP A 1 100 ? 0.994 9.229 3.378 1.00 89.62 100 ASP A C 1
ATOM 775 O O . ASP A 1 100 ? 0.230 8.956 4.308 1.00 89.62 100 ASP A O 1
ATOM 779 N N . LEU A 1 101 ? 0.627 9.995 2.353 1.00 90.38 101 LEU A N 1
ATOM 780 C CA . LEU A 1 101 ? -0.710 10.539 2.203 1.00 90.38 101 LEU A CA 1
ATOM 781 C C . LEU A 1 101 ? -1.724 9.412 2.009 1.00 90.38 101 LEU A C 1
ATOM 783 O O . LEU A 1 101 ? -2.774 9.425 2.652 1.00 90.38 101 LEU A O 1
ATOM 787 N N . PHE A 1 102 ? -1.391 8.416 1.187 1.00 92.50 102 PHE A N 1
ATOM 788 C CA . PHE A 1 102 ? -2.193 7.210 1.027 1.00 92.50 102 PHE A CA 1
ATOM 789 C C . PHE A 1 102 ? -2.399 6.502 2.370 1.00 92.50 102 PHE A C 1
ATOM 791 O O . PHE A 1 102 ? -3.540 6.264 2.763 1.00 92.50 102 PHE A O 1
ATOM 798 N N . ALA A 1 103 ? -1.320 6.241 3.116 1.00 91.88 103 ALA A N 1
ATOM 799 C CA . ALA A 1 103 ? -1.400 5.594 4.423 1.00 91.88 103 ALA A CA 1
ATOM 800 C C . ALA A 1 103 ? -2.256 6.398 5.411 1.00 91.88 103 ALA A C 1
ATOM 802 O O . ALA A 1 103 ? -3.144 5.846 6.058 1.00 91.88 103 ALA A O 1
ATOM 803 N N . THR A 1 104 ? -2.057 7.716 5.456 1.00 91.44 104 THR A N 1
ATOM 804 C CA . THR A 1 104 ? -2.804 8.623 6.335 1.00 91.44 104 THR A CA 1
ATOM 805 C C . THR A 1 104 ? -4.301 8.580 6.057 1.00 91.44 104 THR A C 1
ATOM 807 O O . THR A 1 104 ? -5.105 8.467 6.984 1.00 91.44 104 THR A O 1
ATOM 810 N N . LEU A 1 105 ? -4.689 8.665 4.785 1.00 90.94 105 LEU A N 1
ATOM 811 C CA . LEU A 1 105 ? -6.091 8.676 4.374 1.00 90.94 105 LEU A CA 1
ATOM 812 C C . LEU A 1 105 ? -6.744 7.294 4.513 1.00 90.94 105 LEU A C 1
ATOM 814 O O . LEU A 1 105 ? -7.918 7.204 4.876 1.00 90.94 105 LEU A O 1
ATOM 818 N N . ALA A 1 106 ? -5.990 6.220 4.270 1.00 91.06 106 ALA A N 1
ATOM 819 C CA . ALA A 1 106 ? -6.470 4.852 4.412 1.00 91.06 106 ALA A CA 1
ATOM 820 C C . ALA A 1 106 ? -6.761 4.513 5.879 1.00 91.06 106 ALA A C 1
ATOM 822 O O . ALA A 1 106 ? -7.849 4.029 6.193 1.00 91.06 106 ALA A O 1
ATOM 823 N N . THR A 1 107 ? -5.823 4.801 6.784 1.00 90.06 107 THR A N 1
ATOM 824 C CA . THR A 1 107 ? -5.886 4.343 8.180 1.00 90.06 107 THR A CA 1
ATOM 825 C C . THR A 1 107 ? -6.386 5.407 9.155 1.00 90.06 107 THR A C 1
ATOM 827 O O . THR A 1 107 ? -6.519 5.128 10.348 1.00 90.06 107 THR A O 1
ATOM 830 N N . GLY A 1 108 ? -6.605 6.644 8.699 1.00 86.56 108 GLY A N 1
ATOM 831 C CA . GLY A 1 108 ? -6.913 7.782 9.572 1.00 86.56 108 GLY A CA 1
ATOM 832 C C . GLY A 1 108 ? -5.801 8.092 10.583 1.00 86.56 108 GLY A C 1
ATOM 833 O O . GLY A 1 108 ? -6.049 8.762 11.586 1.00 86.56 108 GLY A O 1
ATOM 834 N N . HIS A 1 109 ? -4.586 7.578 10.363 1.00 79.69 109 HIS A N 1
ATOM 835 C CA . HIS A 1 109 ? -3.453 7.722 11.271 1.00 79.69 109 HIS A CA 1
ATOM 836 C C . HIS A 1 109 ? -2.353 8.536 10.599 1.00 79.69 109 HIS A C 1
ATOM 838 O O . HIS A 1 109 ? -1.848 8.144 9.557 1.00 79.69 109 HIS A O 1
ATOM 844 N N . SER A 1 110 ? -1.966 9.653 11.211 1.00 72.88 110 SER A N 1
ATOM 845 C CA . SER A 1 110 ? -0.802 10.432 10.792 1.00 72.88 110 SER A CA 1
ATOM 846 C C . SER A 1 110 ? 0.337 10.183 11.772 1.00 72.88 110 SER A C 1
ATOM 848 O O . SER A 1 110 ? 0.147 10.320 12.983 1.00 72.88 110 SER A O 1
ATOM 850 N N . ILE A 1 111 ? 1.516 9.842 11.254 1.00 63.91 111 ILE A N 1
ATOM 851 C CA . ILE A 1 111 ? 2.749 9.830 12.041 1.00 63.91 111 ILE A CA 1
ATOM 852 C C . ILE A 1 111 ? 3.439 11.178 11.828 1.00 63.91 111 ILE A C 1
ATOM 854 O O . ILE A 1 111 ? 3.649 11.614 10.694 1.00 63.91 111 ILE A O 1
ATOM 858 N N . ALA A 1 112 ? 3.805 11.857 12.915 1.00 55.50 112 ALA A N 1
ATOM 859 C CA . ALA A 1 112 ? 4.638 13.051 12.839 1.00 55.50 112 ALA A CA 1
ATOM 860 C C . ALA A 1 112 ? 6.021 12.672 12.282 1.00 55.50 112 ALA A C 1
ATOM 862 O O . ALA A 1 112 ? 6.839 12.090 12.992 1.00 55.50 112 ALA A O 1
ATOM 863 N N . LYS A 1 113 ? 6.296 12.988 11.010 1.00 52.44 113 LYS A N 1
ATOM 864 C CA . LYS A 1 113 ? 7.658 12.894 10.466 1.00 52.44 113 LYS A CA 1
ATOM 865 C C . LYS A 1 113 ? 8.485 14.055 11.035 1.00 52.44 113 LYS A C 1
ATOM 867 O O . LYS A 1 113 ? 8.111 15.209 10.811 1.00 52.44 113 LYS A O 1
ATOM 872 N N . PRO A 1 114 ? 9.599 13.810 11.750 1.00 38.12 114 PRO A N 1
ATOM 873 C CA . PRO A 1 114 ? 10.492 14.893 12.140 1.00 38.12 114 PRO A CA 1
ATOM 874 C C . PRO A 1 114 ? 11.071 15.533 10.868 1.00 38.12 114 PRO A C 1
ATOM 876 O O . PRO A 1 114 ? 11.768 14.873 10.105 1.00 38.12 114 PRO A O 1
ATOM 879 N N . GLY A 1 115 ? 10.743 16.806 10.620 1.00 39.78 115 GLY A N 1
ATOM 880 C CA . GLY A 1 115 ? 11.327 17.611 9.536 1.00 39.78 115 GLY A CA 1
ATOM 881 C C . GLY A 1 115 ? 10.387 18.043 8.404 1.00 39.78 115 GLY A C 1
ATOM 882 O O . GLY A 1 115 ? 10.774 18.895 7.612 1.00 39.78 115 GLY A O 1
ATOM 883 N N . LEU A 1 116 ? 9.148 17.549 8.340 1.00 41.81 116 LEU A N 1
ATOM 884 C CA . LEU A 1 116 ? 8.125 18.086 7.434 1.00 41.81 116 LEU A CA 1
ATOM 885 C C . LEU A 1 116 ? 7.130 18.894 8.260 1.00 41.81 116 LEU A C 1
ATOM 887 O O . LEU A 1 116 ? 6.403 18.336 9.078 1.00 41.81 116 LEU A O 1
ATOM 891 N N . ALA A 1 117 ? 7.107 20.215 8.066 1.00 35.22 117 ALA A N 1
ATOM 892 C CA . ALA A 1 117 ? 6.082 21.079 8.638 1.00 35.22 117 ALA A CA 1
ATOM 893 C C . ALA A 1 117 ? 4.708 20.590 8.156 1.00 35.22 117 ALA A C 1
ATOM 895 O O . ALA A 1 117 ? 4.293 20.860 7.028 1.00 35.22 117 ALA A O 1
ATOM 896 N N . GLN A 1 118 ? 4.025 19.817 8.999 1.00 43.06 118 GLN A N 1
ATOM 897 C CA . GLN A 1 118 ? 2.703 19.294 8.705 1.00 43.06 118 GLN A CA 1
ATOM 898 C C . GLN A 1 118 ? 1.735 20.474 8.641 1.00 43.06 118 GLN A C 1
ATOM 900 O O . GLN A 1 118 ? 1.321 21.013 9.667 1.00 43.06 118 GLN A O 1
ATOM 905 N N . LYS A 1 119 ? 1.344 20.885 7.431 1.00 35.75 119 LYS A N 1
ATOM 906 C CA . LYS A 1 119 ? 0.068 21.585 7.290 1.00 35.75 119 LYS A CA 1
ATOM 907 C C . LYS A 1 119 ? -1.010 20.569 7.674 1.00 35.75 119 LYS A C 1
ATOM 909 O O . LYS A 1 119 ? -1.003 19.474 7.112 1.00 35.75 119 LYS A O 1
ATOM 914 N N . PRO A 1 120 ? -1.898 20.881 8.629 1.00 38.28 120 PRO A N 1
ATOM 915 C CA . PRO A 1 120 ? -2.939 19.953 9.036 1.00 38.28 120 PRO A CA 1
ATOM 916 C C . PRO A 1 120 ? -3.791 19.600 7.816 1.00 38.28 120 PRO A C 1
ATOM 918 O O . PRO A 1 120 ? -4.487 20.454 7.262 1.00 38.28 120 PRO A O 1
ATOM 921 N N . VAL A 1 121 ? -3.712 18.342 7.382 1.00 41.84 121 VAL A N 1
ATOM 922 C CA . VAL A 1 121 ? -4.642 17.789 6.401 1.00 41.84 121 VAL A CA 1
ATOM 923 C C . VAL A 1 121 ? -5.977 17.685 7.126 1.00 41.84 121 VAL A C 1
ATOM 925 O O . VAL A 1 121 ? -6.158 16.834 7.994 1.00 41.84 121 VAL A O 1
ATOM 928 N N . LYS A 1 122 ? -6.898 18.609 6.839 1.00 35.53 122 LYS A N 1
ATOM 929 C CA . LYS A 1 122 ? -8.276 18.515 7.327 1.00 35.53 122 LYS A CA 1
ATOM 930 C C . LYS A 1 122 ? -8.924 17.319 6.635 1.00 35.53 122 LYS A C 1
ATOM 932 O O . LYS A 1 122 ? -9.287 17.407 5.467 1.00 35.53 122 LYS A O 1
ATOM 937 N N . ILE A 1 123 ? -9.027 16.202 7.346 1.00 39.62 123 ILE A N 1
ATOM 938 C CA . ILE A 1 123 ? -9.835 15.063 6.916 1.00 39.62 123 ILE A CA 1
ATOM 939 C C . ILE A 1 123 ? -11.281 15.413 7.268 1.00 39.62 123 ILE A C 1
ATOM 941 O O . ILE A 1 123 ? -11.619 15.563 8.442 1.00 39.62 123 ILE A O 1
ATOM 945 N N . PHE A 1 124 ? -12.112 15.606 6.249 1.00 36.84 124 PHE A N 1
ATOM 946 C CA . PHE A 1 124 ? -13.548 15.776 6.424 1.00 36.84 124 P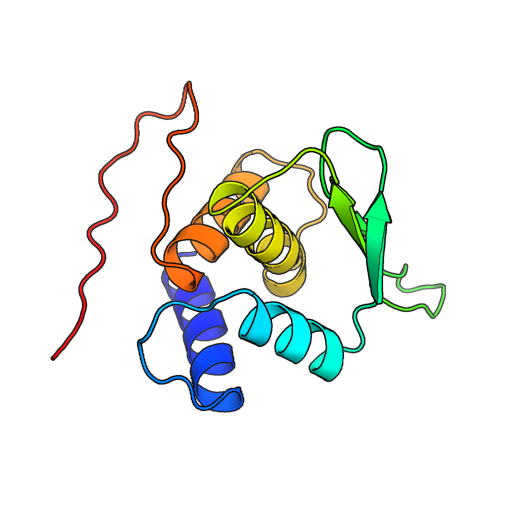HE A CA 1
ATOM 947 C C . PHE A 1 124 ? -14.196 14.395 6.357 1.00 36.84 124 PHE A C 1
ATOM 949 O O . PHE A 1 124 ? -14.104 13.723 5.333 1.00 36.84 124 PHE A O 1
ATOM 956 N N . PHE A 1 125 ? -14.839 13.978 7.443 1.00 33.41 125 PHE A N 1
ATOM 957 C CA . PHE A 1 125 ? -15.802 12.883 7.402 1.00 33.41 125 PHE A CA 1
ATOM 958 C C . PHE A 1 125 ? -17.159 13.501 7.050 1.00 33.41 125 PHE A C 1
ATOM 960 O O . PHE A 1 125 ? -17.613 14.407 7.752 1.00 33.41 125 PHE A O 1
ATOM 967 N N . ALA A 1 126 ? -17.761 13.086 5.935 1.00 35.56 126 ALA A N 1
ATOM 968 C CA . ALA A 1 126 ? -19.141 13.438 5.620 1.00 35.56 126 ALA A CA 1
ATOM 969 C C . ALA A 1 126 ? -20.073 12.487 6.391 1.00 35.56 126 ALA A C 1
ATOM 971 O O . ALA A 1 126 ? -19.825 11.283 6.408 1.00 35.56 126 ALA A O 1
ATOM 972 N N . ASN A 1 127 ? -21.083 13.053 7.060 1.00 32.56 127 ASN A N 1
ATOM 973 C CA . ASN A 1 127 ? -22.193 12.316 7.675 1.00 32.56 127 ASN A CA 1
ATOM 974 C C . ASN A 1 127 ? -23.215 11.889 6.622 1.00 32.56 127 ASN A C 1
ATOM 976 O O . ASN A 1 127 ? -23.437 12.697 5.688 1.00 32.56 127 ASN A O 1
#

Sequence (127 aa):
MHERINAIISAIRTHLGTGDRPLGLEDFYRICQIDNIIVEEISSARSFILKPSAAGGGATVIGLSRQAKGRDRCFQMFHELGHYFCDHARCSPEEEAEADLFATLATGHSIAKPGLAQKPVKIFFAN

Radius of gyration: 14.38 Å; chains: 1; bounding box: 38×34×35 Å

Foldseek 3Di:
DLVLLVVVLVVLCVVVVPPQAADFPVSLVVVCVVQVEAEAEDCDPAKEWDDDDPVGDDHIYIHQYPVDDDPRRQLRSQLRVQCVVVVHPPPDPVSSVSSNSSSCSRHVDHDDDPPDPDPDPPDDDDD

pLDDT: mean 79.29, std 17.59, range [32.56, 95.19]

Secondary structure (DSSP, 8-state):
-HHHHHHHHHHHHHHHT-TTSPP-HHHHHHHHHHTTEEEEEESSSS-EEEPPPTTS---EEEEEETT--HHHHHHHHHHHHHHHHTT--S-SHHHHHHHHHHHHHHHS-----TTS-------PPP-